Protein AF-A0A9N7USL8-F1 (afdb_monomer)

Foldseek 3Di:
DDPPDDLDDDVVNVVVCQVVVCVVVVFGKDWDADPVSDTDIDGPVVVVVVVVVVVVVVVVVVVVVVVVVVDCPVVVVVVVVVVVVVVPPDPCDPPHDPPPPPDDDD

Sequence (106 aa):
MDSIGFSQVKDSTKKHLRRKLETELAASIHILSDDKERQLLYPDCLAMRELAKATYSLEMELQHARAIKAGDAVKKVGLQLRNDIKKQDISQRWPPDVEQDDNIIM

Solvent-accessible surface area (backbone atoms only — not comparable to full-atom values): 6632 Å² total; per-residue (Å²): 132,82,77,89,67,71,85,68,81,52,68,69,56,53,53,51,50,45,63,53,49,26,63,76,65,75,33,60,68,49,78,45,74,45,100,82,60,43,79,46,74,50,41,50,67,55,52,52,52,53,48,52,51,51,51,50,54,50,50,52,52,49,50,52,51,46,53,58,70,70,38,60,57,66,59,50,51,52,49,49,54,52,52,52,54,70,66,46,92,62,86,82,59,83,75,70,82,79,73,81,74,90,74,87,86,132

Nearest PDB structures (foldseek):
  4ic7-assembly2_E  TM=3.384E-01  e=4.279E+00  Homo sapiens
  1yj7-assembly1_C  TM=4.762E-01  e=9.004E+00  Escherichia coli
  2o2v-assembly1_A  TM=3.310E-01  e=5.609E+00  Homo sapiens
  2y9j-assembly1_Y  TM=3.928E-01  e=3.738E+00  Salmonella enterica subsp. enterica serovar Typhimurium
  1hbx-assembly1_A  TM=2.423E-01  e=3.265E+00  Homo sapiens

Structure (mmCIF, N/CA/C/O backbone):
data_AF-A0A9N7USL8-F1
#
_entry.id   AF-A0A9N7USL8-F1
#
loop_
_atom_site.group_PDB
_atom_site.id
_atom_site.type_symbol
_atom_site.label_atom_id
_atom_site.label_alt_id
_atom_site.label_comp_id
_atom_site.label_asym_id
_atom_site.label_entity_id
_atom_site.label_seq_id
_atom_site.pdbx_PDB_ins_code
_atom_site.Cartn_x
_atom_site.Cartn_y
_atom_site.Cartn_z
_atom_site.occupancy
_atom_site.B_iso_or_equiv
_atom_site.auth_seq_id
_atom_site.auth_comp_id
_atom_site.auth_asym_id
_atom_site.auth_atom_id
_atom_site.pdbx_PDB_model_num
ATOM 1 N N . MET A 1 1 ? -14.512 28.392 12.849 1.00 42.62 1 MET A N 1
ATOM 2 C CA . MET A 1 1 ? -15.165 27.068 12.840 1.00 42.62 1 MET A CA 1
ATOM 3 C C . MET A 1 1 ? -14.926 26.478 14.206 1.00 42.62 1 MET A C 1
ATOM 5 O O . MET A 1 1 ? -13.810 26.054 14.478 1.00 42.62 1 MET A O 1
ATOM 9 N N . ASP A 1 2 ? -15.929 26.545 15.070 1.00 47.28 2 ASP A N 1
ATOM 10 C CA . ASP A 1 2 ? -15.826 25.999 16.417 1.00 47.28 2 ASP A CA 1
ATOM 11 C C . ASP A 1 2 ? -15.754 24.475 16.312 1.00 47.28 2 ASP A C 1
ATOM 13 O O . ASP A 1 2 ? -16.551 23.848 15.608 1.00 47.28 2 ASP A O 1
ATOM 17 N N . SER A 1 3 ? -14.748 23.869 16.937 1.00 53.66 3 SER A N 1
ATOM 18 C CA . SER A 1 3 ? -14.620 22.417 16.972 1.00 53.66 3 SER A CA 1
ATOM 19 C C . SER A 1 3 ? -15.787 21.843 17.773 1.00 53.66 3 SER A C 1
ATOM 21 O O . SER A 1 3 ? -15.798 21.907 19.001 1.00 53.66 3 SER A O 1
ATOM 23 N N . ILE A 1 4 ? -16.773 21.274 17.081 1.00 57.97 4 ILE A N 1
ATOM 24 C CA . ILE A 1 4 ? -17.806 20.432 17.688 1.00 57.97 4 ILE A CA 1
ATOM 25 C C . ILE A 1 4 ? -17.112 19.137 18.122 1.00 57.97 4 ILE A C 1
ATOM 27 O O . ILE A 1 4 ? -16.980 18.192 17.347 1.00 57.97 4 ILE A O 1
ATOM 31 N N . GLY A 1 5 ? -16.574 19.121 19.339 1.00 59.06 5 GLY A N 1
ATOM 32 C CA . GLY A 1 5 ? -15.865 17.964 19.869 1.00 59.06 5 GLY A CA 1
ATOM 33 C C . GLY A 1 5 ? -15.185 18.233 21.205 1.00 59.06 5 GLY A C 1
ATOM 34 O O . GLY A 1 5 ? -14.892 19.370 21.565 1.00 59.06 5 GLY A O 1
ATOM 35 N N . PHE A 1 6 ? -14.937 17.159 21.947 1.00 63.53 6 PHE A N 1
ATOM 36 C CA . PHE A 1 6 ? -14.120 17.194 23.155 1.00 63.53 6 PHE A CA 1
ATOM 37 C C . PHE A 1 6 ? -12.642 17.154 22.750 1.00 63.53 6 PHE A C 1
ATOM 39 O O . PHE A 1 6 ? -12.248 16.253 22.013 1.00 63.53 6 PHE A O 1
ATOM 46 N N . SER A 1 7 ? -11.828 18.088 23.253 1.00 62.28 7 SER A N 1
ATOM 47 C CA . SER A 1 7 ? -10.374 18.130 23.008 1.00 62.28 7 SER A CA 1
ATOM 48 C C . SER A 1 7 ? -9.650 16.888 23.540 1.00 62.28 7 SER A C 1
ATOM 50 O O . SER A 1 7 ? -8.673 16.426 22.963 1.00 62.28 7 SER A O 1
ATOM 52 N N . GLN A 1 8 ? -10.164 16.297 24.622 1.00 66.88 8 GLN A N 1
ATOM 53 C CA . GLN A 1 8 ? -9.686 15.028 25.159 1.00 66.88 8 GLN A CA 1
ATOM 54 C C . GLN A 1 8 ? -10.841 14.115 25.553 1.00 66.88 8 GLN A C 1
ATOM 56 O O . GLN A 1 8 ? -11.718 14.463 26.347 1.00 66.88 8 GLN A O 1
ATOM 61 N N . VAL A 1 9 ? -10.793 12.885 25.048 1.00 74.62 9 VAL A N 1
ATOM 62 C CA . VAL A 1 9 ? -11.679 11.808 25.482 1.00 74.62 9 VAL A CA 1
ATOM 63 C C . VAL A 1 9 ? -11.059 11.137 26.705 1.00 74.62 9 VAL A C 1
ATOM 65 O O . VAL A 1 9 ? -9.961 10.580 26.625 1.00 74.62 9 VAL A O 1
ATOM 68 N N . LYS A 1 10 ? -11.778 11.168 27.833 1.00 84.25 10 LYS A N 1
ATOM 69 C CA . LYS A 1 10 ? -11.395 10.453 29.060 1.00 84.25 10 LYS A CA 1
ATOM 70 C C . LYS A 1 10 ? -11.252 8.955 28.784 1.00 84.25 10 LYS A C 1
ATOM 72 O O . LYS A 1 10 ? -12.023 8.381 28.013 1.00 84.25 10 LYS A O 1
ATOM 77 N N . ASP A 1 11 ? -10.330 8.293 29.475 1.00 83.25 11 ASP A N 1
ATOM 78 C CA . ASP A 1 11 ? -10.097 6.857 29.270 1.00 83.25 11 ASP A CA 1
ATOM 79 C C . ASP A 1 11 ? -11.313 5.993 29.627 1.00 83.25 11 ASP A C 1
ATOM 81 O O . ASP A 1 11 ? -11.550 4.963 28.995 1.00 83.25 11 ASP A O 1
ATOM 85 N N . SER A 1 12 ? -12.149 6.444 30.566 1.00 87.06 12 SER A N 1
ATOM 86 C CA . SER A 1 12 ? -13.436 5.806 30.864 1.00 87.06 12 SER A CA 1
ATOM 87 C C . SER A 1 12 ? -14.383 5.814 29.660 1.00 87.06 12 SER A C 1
ATOM 89 O O . SER A 1 12 ? -15.016 4.799 29.367 1.00 87.06 12 SER A O 1
ATOM 91 N N . THR A 1 13 ? -14.436 6.922 28.918 1.00 86.06 13 THR A N 1
ATOM 92 C CA . THR A 1 13 ? -15.232 7.056 27.693 1.00 86.06 13 THR A CA 1
ATOM 93 C C . THR A 1 13 ? -14.676 6.175 26.579 1.00 86.06 13 THR A C 1
ATOM 95 O O . THR A 1 13 ? -15.445 5.461 25.939 1.00 86.06 13 THR A O 1
ATOM 98 N N . LYS A 1 14 ? -13.347 6.128 26.397 1.00 85.62 14 LYS A N 1
ATOM 99 C CA . LYS A 1 14 ? -12.708 5.199 25.444 1.00 85.62 14 LYS A CA 1
ATOM 100 C C . LYS A 1 14 ? -13.051 3.745 25.767 1.00 85.62 14 LYS A C 1
ATOM 102 O O . LYS A 1 14 ? -13.410 2.985 24.874 1.00 85.62 14 LYS A O 1
ATOM 107 N N . LYS A 1 15 ? -12.990 3.360 27.047 1.00 88.94 15 LYS A N 1
ATOM 108 C CA . LYS A 1 15 ? -13.335 2.006 27.505 1.00 88.9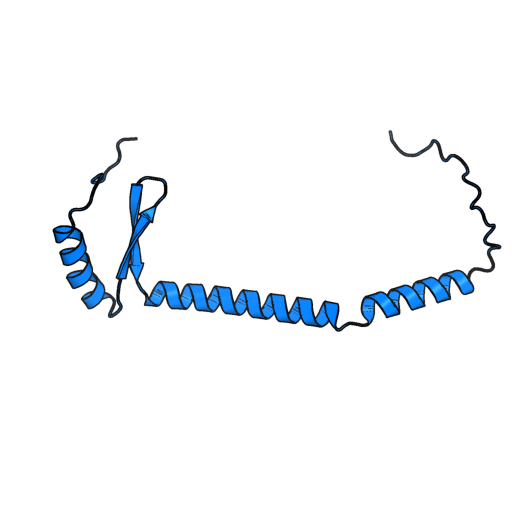4 15 LYS A CA 1
ATOM 109 C C . LYS A 1 15 ? -14.804 1.670 27.240 1.00 88.94 15 LYS A C 1
ATOM 111 O O . LYS A 1 15 ? -15.108 0.556 26.821 1.00 88.94 15 LYS A O 1
ATOM 116 N N . HIS A 1 16 ? -15.705 2.626 27.463 1.00 88.75 16 HIS A N 1
ATOM 117 C CA . HIS A 1 16 ? -17.124 2.457 27.158 1.00 88.75 16 HIS A CA 1
ATOM 118 C C . HIS A 1 16 ? -17.368 2.269 25.654 1.00 88.75 16 HIS A C 1
ATOM 120 O O . HIS A 1 16 ? -18.087 1.348 25.269 1.00 88.75 16 HIS A O 1
ATOM 126 N N . LEU A 1 17 ? -16.729 3.097 24.820 1.00 86.12 17 LEU A N 1
ATOM 127 C CA . LEU A 1 17 ? -16.811 3.010 23.361 1.00 86.12 17 LEU A CA 1
ATOM 128 C C . LEU A 1 17 ? -16.281 1.674 22.841 1.00 86.12 17 LEU A C 1
ATOM 130 O O . LEU A 1 17 ? -16.985 1.032 22.069 1.00 86.12 17 LEU A O 1
ATOM 134 N N . ARG A 1 18 ? -15.114 1.215 23.324 1.00 87.31 18 ARG A N 1
ATOM 135 C CA . ARG A 1 18 ? -14.579 -0.122 23.007 1.00 87.31 18 ARG A CA 1
ATOM 136 C C . ARG A 1 18 ? -15.583 -1.214 23.301 1.00 87.31 18 ARG A C 1
ATOM 138 O O . ARG A 1 18 ? -16.023 -1.893 22.387 1.00 87.31 18 ARG A O 1
ATOM 145 N N . ARG A 1 19 ? -16.058 -1.295 24.545 1.00 88.50 19 ARG A N 1
ATOM 146 C CA . ARG A 1 19 ? -16.990 -2.354 24.946 1.00 88.50 19 ARG A CA 1
ATOM 147 C C . ARG A 1 19 ? -18.243 -2.406 24.067 1.00 88.50 19 ARG A C 1
ATOM 149 O O . ARG A 1 19 ? -18.730 -3.491 23.766 1.00 88.50 19 ARG A O 1
ATOM 156 N N . LYS A 1 20 ? -18.785 -1.247 23.686 1.00 89.62 20 LYS A N 1
ATOM 157 C CA . LYS A 1 20 ? -19.991 -1.179 22.859 1.00 89.62 20 LYS A CA 1
ATOM 158 C C . LYS A 1 20 ? -19.701 -1.555 21.404 1.00 89.62 20 LYS A C 1
ATOM 160 O O . LYS A 1 20 ? -20.324 -2.469 20.877 1.00 89.62 20 LYS A O 1
ATOM 165 N N . LEU A 1 21 ? -18.742 -0.877 20.780 1.00 86.38 21 LEU A N 1
ATOM 166 C CA . LEU A 1 21 ? -18.477 -1.008 19.350 1.00 86.38 21 LEU A CA 1
ATOM 167 C C . LEU A 1 21 ? -17.782 -2.325 18.999 1.00 86.38 21 LEU A C 1
ATOM 169 O O . LEU A 1 21 ? -18.083 -2.885 17.956 1.00 86.38 21 LEU A O 1
ATOM 173 N N . GLU A 1 22 ? -16.922 -2.866 19.865 1.00 88.50 22 GLU A N 1
ATOM 174 C CA . GLU A 1 22 ? -16.310 -4.185 19.638 1.00 88.50 22 GLU A CA 1
ATOM 175 C C . GLU A 1 22 ? -17.364 -5.298 19.620 1.00 88.50 22 GLU A C 1
ATOM 177 O O . GLU A 1 22 ? -17.258 -6.246 18.843 1.00 88.50 22 GLU A O 1
ATOM 182 N N . THR A 1 23 ? -18.419 -5.153 20.430 1.00 87.19 23 THR A N 1
ATOM 183 C CA . THR A 1 23 ? -19.555 -6.084 20.432 1.00 87.19 23 THR A CA 1
ATOM 184 C C . THR A 1 23 ? -20.375 -5.960 19.147 1.00 87.19 23 THR A C 1
ATOM 186 O O . THR A 1 23 ? -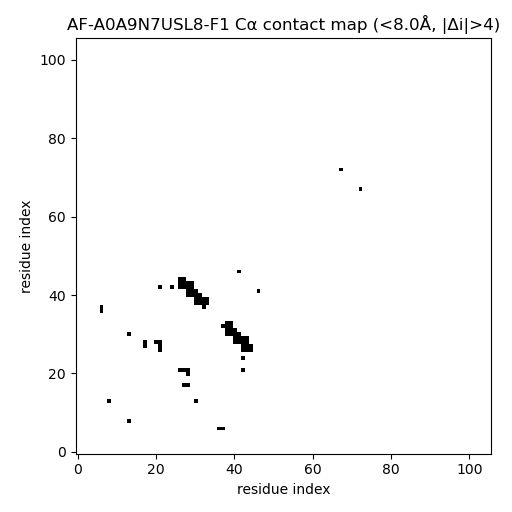20.746 -6.972 18.562 1.00 87.19 23 THR A O 1
ATOM 189 N N . GLU A 1 24 ? -20.653 -4.734 18.692 1.00 85.94 24 GLU A N 1
ATOM 190 C CA . GLU A 1 24 ? -21.437 -4.484 17.471 1.00 85.94 24 GLU A CA 1
ATOM 191 C C . GLU A 1 24 ? -20.684 -4.885 16.193 1.00 85.94 24 GLU A C 1
ATOM 193 O O . GLU A 1 24 ? -21.284 -5.403 15.254 1.00 85.94 24 GLU A O 1
ATOM 198 N N . LEU A 1 25 ? -19.369 -4.662 16.156 1.00 80.31 25 LEU A N 1
ATOM 199 C CA . LEU A 1 25 ? -18.518 -4.917 14.991 1.00 80.31 25 LEU A CA 1
ATOM 200 C C . LEU A 1 25 ? -17.919 -6.329 14.980 1.00 80.31 25 LEU A C 1
ATOM 202 O O . LEU A 1 25 ? -17.282 -6.698 13.994 1.00 80.31 25 LEU A O 1
ATOM 206 N N . ALA A 1 26 ? -18.097 -7.100 16.061 1.00 81.69 26 ALA A N 1
ATOM 207 C CA . ALA A 1 26 ? -17.465 -8.403 16.281 1.00 81.69 26 ALA A CA 1
ATOM 208 C C . ALA A 1 26 ? -15.942 -8.390 16.014 1.00 81.69 26 ALA A C 1
ATOM 210 O O . ALA A 1 26 ? -15.368 -9.367 15.534 1.00 81.69 26 ALA A O 1
ATOM 211 N N . ALA A 1 27 ? -15.294 -7.258 16.295 1.00 81.00 27 ALA A N 1
ATOM 212 C CA . ALA A 1 27 ? -13.886 -7.002 16.021 1.00 81.00 27 ALA A CA 1
ATOM 213 C C . ALA A 1 27 ? -13.330 -6.010 17.046 1.00 81.00 27 ALA A C 1
ATOM 215 O O . ALA A 1 27 ? -14.051 -5.120 17.497 1.00 81.00 27 ALA A O 1
ATOM 216 N N . SER A 1 28 ? -12.048 -6.137 17.389 1.00 85.31 28 SER A N 1
ATOM 217 C CA . SER A 1 28 ? -11.321 -5.131 18.171 1.00 85.31 28 SER A CA 1
ATOM 218 C C . SER A 1 28 ? -11.322 -3.782 17.453 1.00 85.31 28 SER A C 1
ATOM 220 O O . SER A 1 28 ? -11.384 -3.719 16.222 1.00 85.31 28 SER A O 1
ATOM 222 N N . ILE A 1 29 ? -11.280 -2.696 18.230 1.00 86.88 29 ILE A N 1
ATOM 223 C CA . ILE A 1 29 ? -11.213 -1.339 17.685 1.00 86.88 29 ILE A CA 1
ATOM 224 C C . ILE A 1 29 ? -10.000 -0.582 18.220 1.00 86.88 29 ILE A C 1
ATOM 226 O O . ILE A 1 29 ? -9.685 -0.591 19.416 1.00 86.88 29 ILE A O 1
ATOM 230 N N . HIS A 1 30 ? -9.376 0.178 17.333 1.00 84.00 30 HIS A N 1
ATOM 231 C CA . HIS A 1 30 ? -8.297 1.089 17.661 1.00 84.00 30 HIS A CA 1
ATOM 232 C C . HIS A 1 30 ? -8.814 2.526 17.731 1.00 84.00 30 HIS A C 1
ATOM 234 O O . HIS A 1 30 ? -9.643 2.952 16.927 1.00 84.00 30 HIS A O 1
ATOM 240 N N . ILE A 1 31 ? -8.319 3.272 18.722 1.00 84.50 31 ILE A N 1
ATOM 241 C CA . ILE A 1 31 ? -8.616 4.695 18.915 1.00 84.50 31 ILE A CA 1
ATOM 242 C C . ILE A 1 31 ? -7.280 5.431 18.876 1.00 84.50 31 ILE A C 1
ATOM 244 O O . ILE A 1 31 ? -6.455 5.229 19.770 1.00 84.50 31 ILE A O 1
ATOM 248 N N . LEU A 1 32 ? -7.077 6.259 17.856 1.00 82.69 32 LEU A N 1
ATOM 249 C CA . LEU A 1 32 ? -5.864 7.049 17.645 1.00 82.69 32 LEU A CA 1
ATOM 250 C C . LEU A 1 32 ? -6.207 8.537 17.582 1.00 82.69 32 LEU A C 1
ATOM 252 O O . LEU A 1 32 ? -7.336 8.902 17.263 1.00 82.69 32 LEU A O 1
ATOM 256 N N . SER A 1 33 ? -5.230 9.391 17.870 1.00 81.31 33 SER A N 1
ATOM 257 C CA . SER A 1 33 ? -5.344 10.829 17.629 1.00 81.31 33 SER A CA 1
ATOM 258 C C . SER A 1 33 ? -4.701 11.173 16.288 1.00 81.31 33 SER A C 1
ATOM 260 O O . SER A 1 33 ? -3.595 10.719 16.013 1.00 81.31 33 SER A O 1
ATOM 262 N N . ASP A 1 34 ? -5.396 11.963 15.477 1.00 77.31 34 ASP A N 1
ATOM 263 C CA . ASP A 1 34 ? -4.880 12.579 14.252 1.00 77.31 34 ASP A CA 1
ATOM 264 C C . ASP A 1 34 ? -4.030 13.825 14.575 1.00 77.31 34 ASP A C 1
ATOM 266 O O . ASP A 1 34 ? -4.127 14.383 15.673 1.00 77.31 34 ASP A O 1
ATOM 270 N N . ASP A 1 35 ? -3.286 14.326 13.587 1.00 77.81 35 ASP A N 1
ATOM 271 C CA . ASP A 1 35 ? -2.443 15.534 13.656 1.00 77.81 35 ASP A CA 1
ATOM 272 C C . 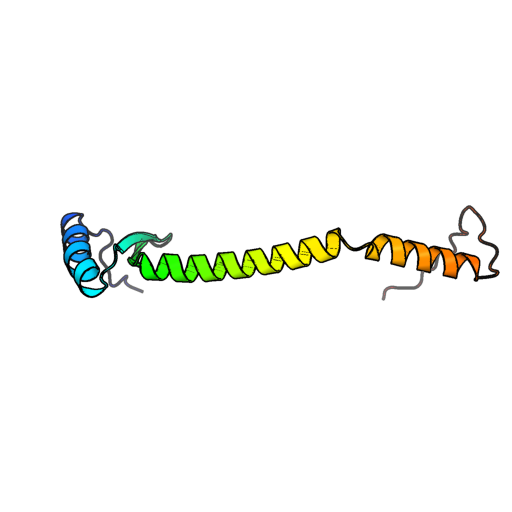ASP A 1 35 ? -3.237 16.802 14.028 1.00 77.81 35 ASP A C 1
ATOM 274 O O . ASP A 1 35 ? -2.680 17.823 14.425 1.00 77.81 35 ASP A O 1
ATOM 278 N N . LYS A 1 36 ? -4.569 16.742 13.904 1.00 76.44 36 LYS A N 1
ATOM 279 C CA . LYS A 1 36 ? -5.524 17.805 14.255 1.00 76.44 36 LYS A CA 1
ATOM 280 C C . LYS A 1 36 ? -6.228 17.570 15.597 1.00 76.44 36 LYS A C 1
ATOM 282 O O . LYS A 1 36 ? -7.327 18.086 15.793 1.00 76.44 36 LYS A O 1
ATOM 287 N N . GLU A 1 37 ? -5.659 16.729 16.463 1.00 70.69 37 GLU A N 1
ATOM 288 C CA . GLU A 1 37 ? -6.212 16.304 17.764 1.00 70.69 37 GLU A CA 1
ATOM 289 C C . GLU A 1 37 ? -7.588 15.614 17.685 1.00 70.69 37 GLU A C 1
ATOM 291 O O . GLU A 1 37 ? -8.294 15.450 18.681 1.00 70.69 37 GLU A O 1
ATOM 296 N N . ARG A 1 38 ? -7.993 15.167 16.493 1.00 77.62 38 ARG A N 1
ATOM 297 C CA . ARG A 1 38 ? -9.251 14.437 16.301 1.00 77.62 38 ARG A CA 1
ATOM 298 C C . ARG A 1 38 ? -9.053 12.977 16.672 1.00 77.62 38 ARG A C 1
ATOM 300 O O . ARG A 1 38 ? -8.056 12.381 16.283 1.00 77.62 38 ARG A O 1
ATOM 307 N N . GLN A 1 39 ? -10.016 12.379 17.371 1.00 77.44 39 GLN A N 1
ATOM 308 C CA . GLN A 1 39 ? -9.974 10.940 17.625 1.00 77.44 39 GLN A CA 1
ATOM 309 C C . GLN A 1 39 ? -10.537 10.172 16.431 1.00 77.44 39 GLN A C 1
ATOM 311 O O . GLN A 1 39 ? -11.711 10.311 16.089 1.00 77.44 39 GLN A O 1
ATOM 316 N N . LEU A 1 40 ? -9.685 9.363 15.812 1.00 76.56 40 LEU A N 1
ATOM 317 C CA . LEU A 1 40 ? -10.038 8.410 14.773 1.00 76.56 40 LEU A CA 1
ATOM 318 C C . LEU A 1 40 ? -10.301 7.052 15.410 1.00 76.56 40 LEU A C 1
ATOM 320 O O . LEU A 1 40 ? -9.579 6.619 16.311 1.00 76.56 40 LEU A O 1
ATOM 324 N N . LEU A 1 41 ? -11.344 6.385 14.929 1.00 80.56 41 LEU A N 1
ATOM 325 C CA . LEU A 1 41 ? -11.786 5.102 15.445 1.00 80.56 41 LEU A CA 1
ATOM 326 C C . LEU A 1 41 ? -11.977 4.155 14.264 1.00 80.56 41 LEU A C 1
ATOM 328 O O . LEU A 1 41 ? -12.767 4.444 13.367 1.00 80.56 41 LEU A O 1
ATOM 332 N N . TYR A 1 42 ? -11.230 3.054 14.250 1.00 79.88 42 TYR A N 1
ATOM 333 C CA . TYR A 1 42 ? -11.285 2.068 13.174 1.00 79.88 42 TYR A CA 1
ATOM 334 C C . TYR A 1 42 ? -11.241 0.643 13.741 1.00 79.88 42 TYR A C 1
ATOM 336 O O . TYR A 1 42 ? -10.506 0.391 14.699 1.00 79.88 42 TYR A O 1
ATOM 344 N N . PRO A 1 43 ? -12.036 -0.291 13.192 1.00 81.44 43 PRO A N 1
ATOM 345 C CA . PRO A 1 43 ? -12.003 -1.683 13.608 1.00 81.44 43 PRO A CA 1
ATOM 346 C C . PRO A 1 43 ? -10.900 -2.471 12.892 1.00 81.44 43 PRO A C 1
ATOM 348 O O . PRO A 1 43 ? -10.582 -2.206 11.729 1.00 81.44 43 PRO A O 1
ATOM 351 N N . ASP A 1 44 ? -10.375 -3.500 13.554 1.00 79.69 44 ASP A N 1
ATOM 352 C CA . ASP A 1 44 ? -9.309 -4.370 13.034 1.00 79.69 44 ASP A CA 1
ATOM 353 C C . ASP A 1 44 ? -9.712 -5.063 11.733 1.00 79.69 44 ASP A C 1
ATOM 355 O O . ASP A 1 44 ? -8.889 -5.280 10.844 1.00 79.69 44 ASP A O 1
ATOM 359 N N . CYS A 1 45 ? -11.003 -5.363 11.574 1.00 70.31 45 CYS A N 1
ATOM 360 C CA . CYS A 1 45 ? -11.534 -5.952 10.350 1.00 70.31 45 CYS A CA 1
ATOM 361 C C . CYS A 1 45 ? -11.422 -5.008 9.138 1.00 70.31 45 CYS A C 1
ATOM 363 O O . CYS A 1 45 ? -11.208 -5.479 8.017 1.00 70.31 45 CYS A O 1
ATOM 365 N N . LEU A 1 46 ? -11.508 -3.685 9.344 1.00 68.75 46 LEU A N 1
ATOM 366 C CA . LEU A 1 46 ? -11.265 -2.697 8.289 1.00 68.75 46 LEU A CA 1
ATOM 367 C C . LEU A 1 46 ? -9.772 -2.610 7.981 1.00 68.75 46 LEU A C 1
ATOM 369 O O . LEU A 1 46 ? -9.390 -2.696 6.815 1.00 68.75 46 LEU A O 1
ATOM 373 N N . ALA A 1 47 ? -8.944 -2.518 9.028 1.00 68.31 4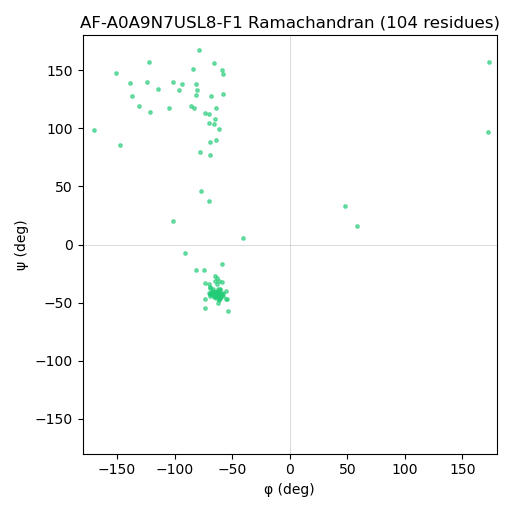7 ALA A N 1
ATOM 374 C CA . ALA A 1 47 ? -7.494 -2.429 8.900 1.00 68.31 47 ALA A CA 1
ATOM 375 C C . ALA A 1 47 ? -6.925 -3.640 8.151 1.00 68.31 47 ALA A C 1
ATOM 377 O O . ALA A 1 47 ? -6.105 -3.477 7.256 1.00 68.31 47 ALA A O 1
ATOM 378 N N . MET A 1 48 ? -7.416 -4.849 8.433 1.00 71.62 48 MET A N 1
ATOM 379 C CA . MET A 1 48 ? -6.977 -6.061 7.743 1.00 71.62 48 MET A CA 1
ATOM 380 C C . MET A 1 48 ? -7.385 -6.070 6.267 1.00 71.62 48 MET A C 1
ATOM 382 O O . MET A 1 48 ? -6.603 -6.490 5.418 1.00 71.62 48 MET A O 1
ATOM 386 N N . ARG A 1 49 ? -8.586 -5.582 5.928 1.00 76.19 49 ARG A N 1
ATOM 387 C CA . ARG A 1 49 ? -9.050 -5.506 4.534 1.00 76.19 49 ARG A CA 1
ATOM 388 C C . ARG A 1 49 ? -8.278 -4.460 3.731 1.00 76.19 49 ARG A C 1
ATOM 390 O O . ARG A 1 49 ? -7.949 -4.705 2.572 1.00 76.19 49 ARG A O 1
ATOM 397 N N . GLU A 1 50 ? -8.031 -3.293 4.314 1.00 81.00 50 GLU A N 1
ATOM 398 C CA . GLU A 1 50 ? -7.245 -2.230 3.681 1.00 81.00 50 GLU A CA 1
ATOM 399 C C . GLU A 1 50 ? -5.779 -2.634 3.545 1.00 81.00 50 GLU A C 1
ATOM 401 O O . GLU A 1 50 ? -5.208 -2.479 2.465 1.00 81.00 50 GLU A O 1
ATOM 406 N N . LEU A 1 51 ? -5.214 -3.264 4.577 1.00 80.06 51 LEU A N 1
ATOM 407 C CA . LEU A 1 51 ? -3.878 -3.843 4.532 1.00 80.06 51 LEU A CA 1
ATOM 408 C C . LEU A 1 51 ? -3.783 -4.926 3.455 1.00 80.06 51 LEU A C 1
ATOM 410 O O . LEU A 1 51 ? -2.863 -4.867 2.654 1.00 80.06 51 LEU A O 1
ATOM 414 N N . ALA A 1 52 ? -4.756 -5.840 3.363 1.00 78.25 52 ALA A N 1
ATOM 415 C CA . ALA A 1 52 ? -4.788 -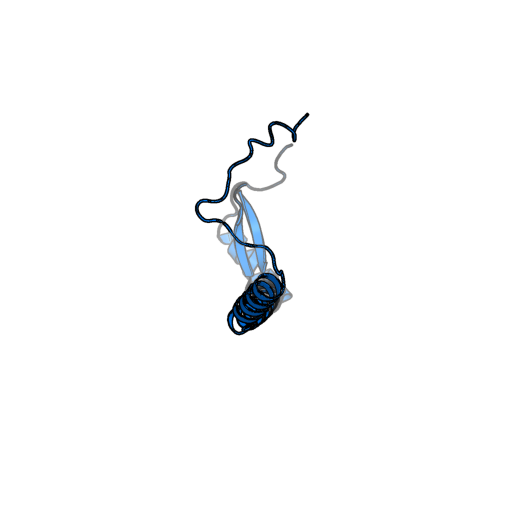6.883 2.336 1.00 78.25 52 ALA A CA 1
ATOM 416 C C . ALA A 1 52 ? -4.831 -6.307 0.909 1.00 78.25 52 ALA A C 1
ATOM 418 O O . ALA A 1 52 ? -4.178 -6.826 0.004 1.00 78.25 52 ALA A O 1
ATOM 419 N N . LYS A 1 53 ? -5.578 -5.214 0.696 1.00 85.75 53 LYS A N 1
ATOM 420 C CA . LYS A 1 53 ? -5.584 -4.497 -0.590 1.00 85.75 53 LYS A CA 1
ATOM 421 C C . LYS A 1 53 ? -4.230 -3.852 -0.882 1.00 85.75 53 LYS A C 1
ATOM 423 O O . LYS A 1 53 ? -3.745 -3.963 -2.005 1.00 85.75 53 LYS A O 1
ATOM 428 N N . ALA A 1 54 ? -3.629 -3.193 0.109 1.00 86.62 54 ALA A N 1
ATOM 429 C CA . ALA A 1 54 ? -2.326 -2.555 -0.039 1.00 86.62 54 ALA A CA 1
ATOM 430 C C . ALA A 1 54 ? -1.224 -3.587 -0.319 1.00 86.62 54 ALA A C 1
ATOM 432 O O . ALA A 1 54 ? -0.438 -3.400 -1.243 1.00 86.62 54 ALA A O 1
ATOM 433 N N . THR A 1 55 ? -1.207 -4.709 0.408 1.00 87.44 55 THR A N 1
ATOM 434 C CA . THR A 1 55 ? -0.252 -5.800 0.178 1.00 87.44 55 THR A CA 1
ATOM 435 C C . THR A 1 55 ? -0.440 -6.428 -1.194 1.00 87.44 55 THR A C 1
ATOM 437 O O . THR A 1 55 ? 0.550 -6.623 -1.885 1.00 87.44 55 THR A O 1
ATOM 440 N N . TYR A 1 56 ? -1.679 -6.662 -1.639 1.00 91.81 56 TYR A N 1
ATOM 441 C CA . TYR A 1 56 ? -1.936 -7.172 -2.988 1.00 91.81 56 TYR A CA 1
ATOM 442 C C . TYR A 1 56 ? -1.427 -6.213 -4.077 1.00 91.81 56 TYR A C 1
ATOM 444 O O . TYR A 1 56 ? -0.769 -6.640 -5.024 1.00 91.81 56 TYR A O 1
ATOM 452 N N . SER A 1 57 ? -1.684 -4.907 -3.933 1.00 92.12 57 SER A N 1
ATOM 453 C CA . SER A 1 57 ? -1.182 -3.895 -4.875 1.00 92.12 57 SER A CA 1
ATOM 454 C C . SER A 1 57 ? 0.346 -3.886 -4.926 1.00 92.12 57 SER A C 1
ATOM 456 O O . SER A 1 57 ? 0.934 -3.910 -6.005 1.00 92.12 57 SER A O 1
ATOM 458 N N . LEU A 1 58 ? 0.991 -3.913 -3.757 1.00 91.56 58 LEU A N 1
ATOM 459 C CA . LEU A 1 58 ? 2.447 -3.943 -3.643 1.00 91.56 58 LEU A CA 1
ATOM 460 C C . LEU A 1 58 ? 3.044 -5.227 -4.228 1.00 91.56 58 LEU A C 1
ATOM 462 O O . LEU A 1 58 ? 4.063 -5.164 -4.908 1.00 91.56 58 LEU A O 1
ATOM 466 N N . GLU A 1 59 ? 2.425 -6.388 -4.011 1.00 91.88 59 GLU A N 1
ATOM 467 C CA . GLU A 1 59 ? 2.866 -7.654 -4.607 1.00 91.88 59 GLU A CA 1
ATOM 468 C C . GLU A 1 59 ? 2.800 -7.619 -6.135 1.00 91.88 59 GLU A C 1
ATOM 470 O O . GLU A 1 59 ? 3.755 -8.036 -6.796 1.00 91.88 59 GLU A O 1
ATOM 475 N N . MET A 1 60 ? 1.722 -7.064 -6.698 1.00 92.12 60 MET A N 1
ATOM 476 C CA . MET A 1 60 ? 1.580 -6.876 -8.142 1.00 92.12 60 MET A CA 1
ATOM 477 C C . MET A 1 60 ? 2.667 -5.953 -8.702 1.00 92.12 60 MET A C 1
ATOM 479 O O . MET A 1 60 ? 3.334 -6.302 -9.679 1.00 92.12 60 MET A O 1
ATOM 483 N N . GLU A 1 61 ? 2.906 -4.802 -8.071 1.00 90.00 61 GLU A N 1
ATOM 484 C CA . GLU A 1 61 ? 3.983 -3.883 -8.464 1.00 90.00 61 GLU A CA 1
ATOM 485 C C . GLU A 1 61 ? 5.359 -4.553 -8.399 1.00 90.00 61 GLU A C 1
ATOM 487 O O . GLU A 1 61 ? 6.177 -4.418 -9.313 1.00 90.00 61 GLU A O 1
ATOM 492 N N . LEU A 1 62 ? 5.610 -5.335 -7.349 1.00 89.44 62 LEU A N 1
ATOM 493 C CA . LEU A 1 62 ? 6.861 -6.060 -7.157 1.00 89.44 62 LEU A CA 1
ATOM 494 C C . LEU A 1 62 ? 7.038 -7.138 -8.239 1.00 89.44 62 LEU A C 1
ATOM 496 O O . LEU A 1 62 ? 8.132 -7.294 -8.789 1.00 89.44 62 LEU A O 1
ATOM 500 N N . GLN A 1 63 ? 5.970 -7.850 -8.603 1.00 87.56 63 GLN A N 1
ATOM 501 C CA . GLN A 1 63 ? 5.981 -8.811 -9.704 1.00 87.56 63 GLN A CA 1
ATOM 502 C C . GLN A 1 63 ? 6.303 -8.131 -11.042 1.00 87.56 63 GLN A C 1
ATOM 504 O O . GLN A 1 63 ? 7.167 -8.617 -11.778 1.00 87.56 63 GLN A O 1
ATOM 509 N N . HIS A 1 64 ? 5.691 -6.981 -11.331 1.00 81.94 64 HIS A N 1
ATOM 510 C CA . HIS A 1 64 ? 6.004 -6.182 -12.518 1.00 81.94 64 HIS A CA 1
ATOM 511 C C . HIS A 1 64 ? 7.461 -5.700 -12.522 1.00 81.94 64 HIS A C 1
ATOM 513 O O . HIS A 1 64 ? 8.171 -5.880 -13.512 1.00 81.94 64 HIS A O 1
ATOM 519 N N . ALA A 1 65 ? 7.951 -5.160 -11.406 1.00 81.44 65 ALA A N 1
ATOM 520 C CA . ALA A 1 65 ? 9.334 -4.710 -11.274 1.00 81.44 65 ALA A CA 1
ATOM 521 C C . ALA A 1 65 ? 10.339 -5.862 -11.441 1.00 81.44 65 ALA A C 1
ATOM 523 O O . ALA A 1 65 ? 11.385 -5.694 -12.074 1.00 81.44 65 ALA A O 1
ATOM 524 N N . ARG A 1 66 ? 10.021 -7.052 -10.915 1.00 81.25 66 ARG A N 1
ATOM 525 C CA . ARG A 1 66 ? 10.816 -8.270 -11.122 1.00 81.25 66 ARG A CA 1
ATOM 526 C C . ARG A 1 66 ? 10.809 -8.707 -12.578 1.00 81.25 66 ARG A C 1
ATOM 528 O O . ARG A 1 66 ? 11.873 -9.051 -13.069 1.00 81.25 66 ARG A O 1
ATOM 535 N N . ALA A 1 67 ? 9.676 -8.658 -13.274 1.00 73.81 67 ALA A N 1
ATOM 536 C CA . ALA A 1 67 ? 9.616 -8.977 -14.699 1.00 73.81 67 ALA A CA 1
ATOM 537 C C . ALA A 1 67 ? 10.470 -8.010 -15.539 1.00 73.81 67 ALA A C 1
ATOM 539 O O . ALA A 1 67 ? 11.198 -8.443 -16.430 1.00 73.81 67 ALA A O 1
ATOM 540 N N . ILE A 1 68 ? 10.457 -6.715 -15.203 1.00 68.31 68 ILE A N 1
ATOM 541 C CA . ILE A 1 68 ? 11.301 -5.698 -15.849 1.00 68.31 68 ILE A CA 1
ATOM 542 C C . ILE A 1 68 ? 12.789 -5.952 -15.561 1.00 68.31 68 ILE A C 1
ATOM 544 O O . ILE A 1 68 ? 13.603 -5.901 -16.479 1.00 68.31 68 ILE A O 1
ATOM 548 N N . LYS A 1 69 ? 13.158 -6.271 -14.311 1.00 65.44 69 LYS A N 1
ATOM 549 C CA . LYS A 1 69 ? 14.549 -6.591 -13.929 1.00 65.44 69 LYS A CA 1
ATOM 550 C C . LYS A 1 69 ? 15.047 -7.932 -14.472 1.00 65.44 69 LYS A C 1
ATOM 552 O O . LYS A 1 69 ? 16.232 -8.057 -14.759 1.00 65.44 69 LYS A O 1
ATOM 557 N N . ALA A 1 70 ? 14.173 -8.929 -14.575 1.00 61.78 70 ALA A N 1
ATOM 558 C CA . ALA A 1 70 ? 14.482 -10.241 -15.140 1.00 61.78 70 ALA A CA 1
ATOM 559 C C . ALA A 1 70 ? 14.599 -10.185 -16.668 1.00 61.78 70 ALA A C 1
ATOM 561 O O . ALA A 1 70 ? 15.229 -11.043 -17.281 1.00 61.78 70 ALA A O 1
ATOM 562 N N . GLY A 1 71 ? 14.001 -9.167 -17.286 1.00 58.56 71 GLY A N 1
ATOM 563 C CA . GLY A 1 71 ? 14.032 -8.967 -18.714 1.00 58.56 71 GLY A CA 1
ATOM 564 C C . GLY A 1 71 ? 15.391 -8.475 -19.184 1.00 58.56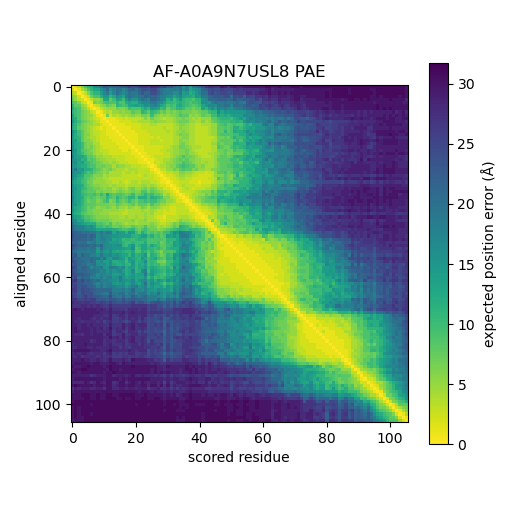 71 GLY A C 1
ATOM 565 O O . GLY A 1 71 ? 15.738 -7.306 -19.030 1.00 58.56 71 GLY A O 1
ATOM 566 N N . ASP A 1 72 ? 16.055 -9.332 -19.949 1.00 63.12 72 ASP A N 1
ATOM 567 C CA . ASP A 1 72 ? 16.985 -9.027 -21.040 1.00 63.12 72 ASP A CA 1
ATOM 568 C C . ASP A 1 72 ? 16.558 -7.864 -21.968 1.00 63.12 72 ASP A C 1
ATOM 570 O O . ASP A 1 72 ? 17.231 -7.612 -22.955 1.00 63.12 72 ASP A O 1
ATOM 574 N N . ALA A 1 73 ? 15.476 -7.127 -21.703 1.00 67.12 73 ALA A N 1
ATOM 575 C CA . ALA A 1 73 ? 14.985 -6.000 -22.480 1.00 67.12 73 ALA A CA 1
ATOM 576 C C . ALA A 1 73 ? 16.054 -4.916 -22.662 1.00 67.12 73 ALA A C 1
ATOM 578 O O . ALA A 1 73 ? 16.307 -4.513 -23.791 1.00 67.12 73 ALA A O 1
ATOM 579 N N . VAL A 1 74 ? 16.759 -4.510 -21.599 1.00 70.44 74 VAL A N 1
ATOM 580 C CA . VAL A 1 74 ? 17.841 -3.511 -21.716 1.00 70.44 74 VAL A CA 1
ATOM 581 C C . VAL A 1 74 ? 19.000 -4.053 -22.559 1.00 70.44 74 VAL A C 1
ATOM 583 O O . VAL A 1 74 ? 19.520 -3.353 -23.426 1.00 70.44 74 VAL A O 1
ATOM 586 N N . LYS A 1 75 ? 19.373 -5.327 -22.374 1.00 74.12 75 LYS A N 1
ATOM 587 C CA . LYS A 1 75 ? 20.421 -5.975 -23.180 1.00 74.12 75 LYS A CA 1
ATOM 588 C C . LYS A 1 75 ? 20.004 -6.150 -24.641 1.00 74.12 75 LYS A C 1
ATOM 590 O O . LYS A 1 75 ? 20.816 -5.938 -25.534 1.00 74.12 75 LYS A O 1
ATOM 595 N N . LYS A 1 76 ? 18.747 -6.510 -24.893 1.00 77.44 76 LYS A N 1
ATOM 596 C CA . LYS A 1 76 ? 18.161 -6.731 -26.218 1.00 77.44 76 LYS A CA 1
ATOM 597 C C . LYS A 1 76 ? 18.035 -5.418 -26.982 1.00 77.44 76 LYS A C 1
ATOM 599 O O . LYS A 1 76 ? 18.428 -5.378 -28.141 1.00 77.44 76 LYS A O 1
ATOM 604 N N . VAL A 1 77 ? 17.594 -4.348 -26.320 1.00 81.31 77 VAL A N 1
ATOM 605 C CA . VAL A 1 77 ? 17.581 -2.988 -26.879 1.00 81.31 77 VAL A CA 1
ATOM 606 C C . VAL A 1 77 ? 19.009 -2.517 -27.163 1.00 81.31 77 VAL A C 1
ATOM 608 O O . VAL A 1 77 ? 19.284 -2.039 -28.258 1.00 81.31 77 VAL A O 1
ATOM 611 N N . GLY A 1 78 ? 19.952 -2.736 -26.241 1.00 82.94 78 GLY A N 1
ATOM 612 C CA . GLY A 1 78 ? 21.368 -2.423 -26.469 1.00 82.94 78 GLY A CA 1
ATOM 613 C C . GLY A 1 78 ? 21.982 -3.193 -27.647 1.00 82.94 78 GLY A C 1
ATOM 614 O O . GLY A 1 78 ? 22.755 -2.633 -28.424 1.00 82.94 78 GLY A O 1
ATOM 615 N N . LEU A 1 79 ? 21.614 -4.467 -27.823 1.00 84.75 79 LEU A N 1
ATOM 616 C CA . LEU A 1 79 ? 22.016 -5.286 -28.972 1.00 84.75 79 LEU A CA 1
ATOM 617 C C . LEU A 1 79 ? 21.380 -4.801 -30.280 1.00 84.75 79 LEU A C 1
ATOM 619 O O . LEU A 1 79 ? 22.068 -4.771 -31.298 1.00 84.75 79 LEU A O 1
ATOM 623 N N . GLN A 1 80 ? 20.105 -4.405 -30.262 1.00 85.62 80 GLN A N 1
ATOM 624 C CA . GLN A 1 80 ? 19.421 -3.828 -31.423 1.00 85.62 80 GLN A CA 1
ATOM 625 C C . GLN A 1 80 ? 20.083 -2.517 -31.855 1.00 85.62 80 GLN A C 1
ATOM 627 O O . GLN A 1 80 ? 20.517 -2.427 -32.997 1.00 85.62 80 GLN A O 1
ATOM 632 N N . LEU A 1 81 ? 20.300 -1.582 -30.923 1.00 85.56 81 LEU A N 1
ATOM 633 C CA . LEU A 1 81 ? 21.018 -0.328 -31.181 1.00 85.56 81 LEU A CA 1
ATOM 634 C C . LEU A 1 81 ? 22.406 -0.578 -31.778 1.00 85.56 81 LEU A C 1
ATOM 636 O O . LEU A 1 81 ? 22.772 0.022 -32.784 1.00 85.56 81 LEU A O 1
ATOM 640 N N . ARG A 1 82 ? 23.176 -1.510 -31.200 1.00 83.12 82 ARG A N 1
ATOM 641 C CA . ARG A 1 82 ? 24.501 -1.874 -31.723 1.00 83.12 82 ARG A CA 1
ATOM 642 C C . ARG A 1 82 ? 24.425 -2.423 -33.148 1.00 83.12 82 ARG A C 1
ATOM 644 O O . ARG A 1 82 ? 25.289 -2.110 -33.963 1.00 83.12 82 ARG A O 1
ATOM 651 N N . ASN A 1 83 ? 23.445 -3.273 -33.438 1.00 86.75 83 ASN A N 1
ATOM 652 C CA . ASN A 1 83 ? 23.279 -3.854 -34.767 1.00 86.75 83 ASN A CA 1
ATOM 653 C C . ASN A 1 83 ? 22.832 -2.812 -35.794 1.00 86.75 83 ASN A C 1
ATOM 655 O O . ASN A 1 83 ? 23.290 -2.870 -36.930 1.00 86.75 83 ASN A O 1
ATOM 659 N N . ASP A 1 84 ? 21.992 -1.858 -35.402 1.00 86.44 84 ASP A N 1
ATOM 660 C CA . ASP A 1 84 ? 21.544 -0.783 -36.284 1.00 86.44 84 ASP A CA 1
ATOM 661 C C . ASP A 1 84 ? 22.683 0.195 -36.589 1.00 86.44 84 ASP A C 1
ATOM 663 O O . ASP A 1 84 ? 22.898 0.520 -37.754 1.00 86.44 84 ASP A O 1
ATOM 667 N N . ILE A 1 85 ? 23.500 0.554 -35.590 1.00 81.44 85 ILE A N 1
ATOM 668 C CA . ILE A 1 85 ? 24.728 1.341 -35.801 1.00 81.44 85 ILE A CA 1
ATOM 669 C C . ILE A 1 85 ? 25.687 0.613 -36.750 1.00 81.44 85 ILE A C 1
ATOM 671 O O . ILE A 1 85 ? 26.230 1.224 -37.658 1.00 81.44 85 ILE A O 1
ATOM 675 N N . LYS A 1 86 ? 25.875 -0.703 -36.592 1.00 79.00 86 LYS A N 1
ATOM 676 C CA . LYS A 1 86 ? 26.735 -1.490 -37.496 1.00 79.00 86 LYS A CA 1
ATOM 677 C C . LYS A 1 86 ? 26.218 -1.571 -38.934 1.00 79.00 86 LYS A C 1
ATOM 67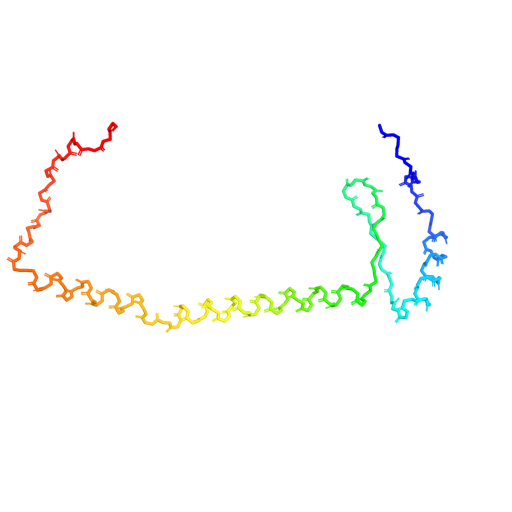9 O O . LYS A 1 86 ? 27.011 -1.819 -39.833 1.00 79.00 86 LYS A O 1
ATOM 684 N N . LYS A 1 87 ? 24.903 -1.463 -39.141 1.00 82.38 87 LYS A N 1
ATOM 685 C CA . LYS A 1 87 ? 24.287 -1.462 -40.477 1.00 82.38 87 LYS A CA 1
ATOM 686 C C . LYS A 1 87 ? 24.348 -0.096 -41.145 1.00 82.38 87 LYS A C 1
ATOM 688 O O . LYS A 1 87 ? 24.211 -0.024 -42.362 1.00 82.38 87 LYS A O 1
ATOM 693 N N . GLN A 1 88 ? 24.501 0.972 -40.369 1.00 75.56 88 GLN A N 1
ATOM 694 C CA . GLN A 1 88 ? 24.768 2.288 -40.918 1.00 75.56 88 GLN A CA 1
ATOM 695 C C . GLN A 1 88 ? 26.193 2.279 -41.474 1.00 75.56 88 GLN A C 1
ATOM 697 O O . GLN A 1 88 ? 27.158 2.194 -40.721 1.00 75.56 88 GLN A O 1
ATOM 702 N N . ASP A 1 89 ? 26.325 2.372 -42.796 1.00 66.62 89 ASP A N 1
ATOM 703 C CA . ASP A 1 89 ? 27.610 2.533 -43.492 1.00 66.62 89 ASP A CA 1
ATOM 704 C C . ASP A 1 89 ? 28.104 3.988 -43.374 1.00 66.62 89 ASP A C 1
ATOM 706 O O . ASP A 1 89 ? 28.441 4.664 -44.343 1.00 66.62 89 ASP A O 1
ATOM 710 N N . ILE A 1 90 ? 28.024 4.522 -42.155 1.00 72.00 90 ILE A N 1
ATOM 711 C CA . ILE A 1 90 ? 28.413 5.880 -41.809 1.00 72.00 90 ILE A CA 1
ATOM 712 C C . ILE A 1 90 ? 29.732 5.755 -41.063 1.00 72.00 90 ILE A C 1
ATOM 714 O O . ILE A 1 90 ? 29.803 5.146 -39.994 1.00 72.00 90 ILE A O 1
ATOM 718 N N . SER A 1 91 ? 30.788 6.335 -41.629 1.00 68.44 91 SER A N 1
ATOM 719 C CA . SER A 1 91 ? 32.092 6.409 -40.976 1.00 68.44 91 SER A CA 1
ATOM 720 C C . SER A 1 91 ? 31.967 7.212 -39.680 1.00 68.44 91 SER A C 1
ATOM 722 O O . SER A 1 91 ? 31.969 8.442 -39.702 1.00 68.44 91 SER A O 1
ATOM 724 N N . GLN A 1 92 ? 31.862 6.526 -38.540 1.00 67.75 92 GLN A N 1
ATOM 725 C CA . GLN A 1 92 ? 31.887 7.174 -37.232 1.00 67.75 92 GLN A CA 1
ATOM 726 C C . GLN A 1 92 ? 33.301 7.690 -36.959 1.00 67.75 92 GLN A C 1
ATOM 728 O O . GLN A 1 92 ? 34.218 6.922 -36.665 1.00 67.75 92 GLN A O 1
ATOM 733 N N . ARG A 1 93 ? 33.489 9.004 -37.089 1.00 66.62 93 ARG A N 1
ATOM 734 C CA . ARG A 1 93 ? 34.747 9.671 -36.759 1.00 66.62 93 ARG A CA 1
ATOM 735 C C . ARG A 1 93 ? 34.826 9.883 -35.247 1.00 66.62 93 ARG A C 1
ATOM 737 O O . ARG A 1 93 ? 33.862 10.331 -34.633 1.00 66.62 93 ARG A O 1
ATOM 744 N N . TRP A 1 94 ? 35.971 9.544 -34.655 1.00 61.84 94 TRP A N 1
ATOM 745 C CA . TRP A 1 94 ? 36.286 9.876 -33.266 1.00 61.84 94 TRP A CA 1
ATOM 746 C C . TRP A 1 94 ? 37.462 10.866 -33.220 1.00 61.84 94 TRP A C 1
ATOM 748 O O . TRP A 1 94 ? 38.470 10.607 -33.885 1.00 61.84 94 TRP A O 1
ATOM 758 N N . PRO A 1 95 ? 37.391 11.950 -32.427 1.00 72.75 95 PRO A N 1
ATOM 759 C CA . PRO A 1 95 ? 36.231 12.390 -31.643 1.00 72.75 95 PRO A CA 1
ATOM 760 C C . PRO A 1 95 ? 35.056 12.809 -32.550 1.00 72.75 95 PRO A C 1
ATOM 762 O O . PRO A 1 95 ? 35.291 13.115 -33.719 1.00 72.75 95 PRO A O 1
ATOM 765 N N . PRO A 1 96 ? 33.805 12.769 -32.054 1.00 70.69 96 PRO A N 1
ATOM 766 C CA . PRO A 1 96 ? 32.669 13.289 -32.803 1.00 70.69 96 PRO A CA 1
ATOM 767 C C . PRO A 1 96 ? 32.920 14.766 -33.111 1.00 70.69 96 PRO A C 1
ATOM 769 O O .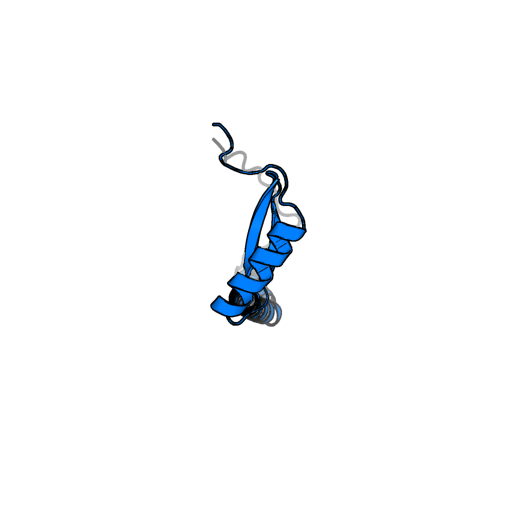 PRO A 1 96 ? 33.272 15.531 -32.209 1.00 70.69 96 PRO A O 1
ATOM 772 N N . ASP A 1 97 ? 32.773 15.147 -34.379 1.00 70.62 97 ASP A N 1
ATOM 773 C CA . ASP A 1 97 ? 32.835 16.547 -34.782 1.00 70.62 97 ASP A CA 1
ATOM 774 C C . ASP A 1 97 ? 31.639 17.249 -34.114 1.00 70.62 97 ASP A C 1
ATOM 776 O O . ASP A 1 97 ? 30.479 16.978 -34.424 1.00 70.62 97 ASP A O 1
ATOM 780 N N . VAL A 1 98 ? 31.921 18.073 -33.102 1.00 65.69 98 VAL A N 1
ATOM 781 C CA . VAL A 1 98 ? 30.912 18.893 -32.427 1.00 65.69 98 VAL A CA 1
ATOM 782 C C . VAL A 1 98 ? 30.645 20.079 -33.346 1.00 65.69 98 VAL A C 1
ATOM 784 O O . VAL A 1 98 ? 31.218 21.151 -33.159 1.00 65.69 98 VAL A O 1
ATOM 787 N N . GLU A 1 99 ? 29.841 19.888 -34.390 1.00 64.81 99 GLU A N 1
ATOM 788 C CA . GLU A 1 99 ? 29.248 21.048 -35.048 1.00 64.81 99 GLU A CA 1
ATOM 789 C C . GLU A 1 99 ? 28.340 21.715 -34.010 1.00 64.81 99 GLU A C 1
ATOM 791 O O . GLU A 1 99 ? 27.444 21.084 -33.444 1.00 64.81 99 GLU A O 1
ATOM 796 N N . GLN A 1 100 ? 28.662 22.961 -33.655 1.00 54.78 100 GLN A N 1
ATOM 797 C CA . GLN A 1 100 ? 27.820 23.791 -32.805 1.00 54.78 100 GLN A CA 1
ATOM 798 C C . GLN A 1 100 ? 26.508 24.038 -33.552 1.00 54.78 100 GLN A C 1
ATOM 800 O O . GLN A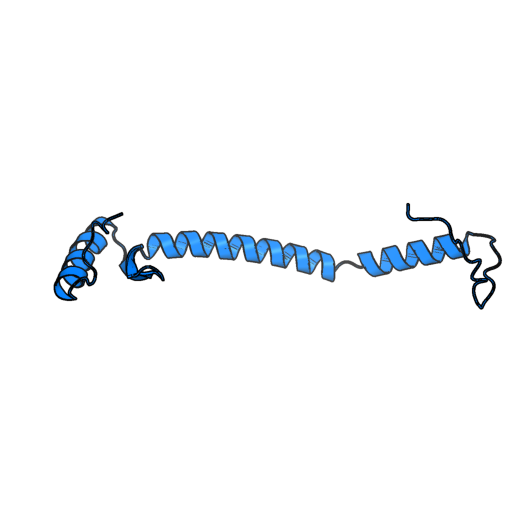 1 100 ? 26.382 25.009 -34.295 1.00 54.78 100 GLN A O 1
ATOM 805 N N . ASP A 1 101 ? 25.530 23.157 -33.360 1.00 48.12 101 ASP A N 1
ATOM 806 C CA . ASP A 1 101 ? 24.132 23.455 -33.645 1.00 48.12 101 ASP A CA 1
ATOM 807 C C . ASP A 1 101 ? 23.652 24.488 -32.612 1.00 48.12 101 ASP A C 1
ATOM 809 O O . ASP A 1 101 ? 22.937 24.184 -31.657 1.00 48.12 101 ASP A O 1
ATOM 813 N N . ASP A 1 102 ? 24.042 25.748 -32.821 1.00 49.47 102 ASP A N 1
ATOM 814 C CA . ASP A 1 102 ? 23.496 26.943 -32.160 1.00 49.47 102 ASP A CA 1
ATOM 815 C C . ASP A 1 102 ? 22.056 27.240 -32.639 1.00 49.47 102 ASP A C 1
ATOM 817 O O . ASP A 1 102 ? 21.650 28.386 -32.813 1.00 49.47 102 ASP A O 1
ATOM 821 N N . ASN A 1 103 ? 21.249 26.208 -32.872 1.00 50.81 103 ASN A N 1
ATOM 822 C CA . ASN A 1 103 ? 19.842 26.337 -33.219 1.00 50.81 103 ASN A CA 1
ATOM 823 C C . ASN A 1 103 ? 19.068 25.148 -32.658 1.00 50.81 103 ASN A C 1
ATOM 825 O O . ASN A 1 103 ? 18.853 24.171 -33.359 1.00 50.81 103 ASN A O 1
ATOM 829 N N . ILE A 1 104 ? 18.645 25.255 -31.399 1.00 46.72 104 ILE A N 1
ATOM 830 C CA . ILE A 1 104 ? 17.307 24.898 -30.896 1.00 46.72 104 ILE A CA 1
ATOM 831 C C . ILE A 1 104 ? 17.243 25.443 -29.460 1.00 46.72 104 ILE A C 1
ATOM 833 O O . ILE A 1 104 ? 17.811 24.869 -28.537 1.00 46.72 104 ILE A O 1
ATOM 837 N N . ILE A 1 105 ? 16.628 26.619 -29.311 1.00 41.72 105 ILE A N 1
ATOM 838 C CA . ILE A 1 105 ? 15.561 26.989 -28.357 1.00 41.72 105 ILE A CA 1
ATOM 839 C C . ILE A 1 105 ? 15.375 28.515 -28.491 1.00 41.72 105 ILE A C 1
ATOM 841 O O . ILE A 1 105 ? 16.094 29.309 -27.887 1.00 41.72 105 ILE A O 1
ATOM 845 N N . MET A 1 106 ? 14.388 28.913 -29.294 1.00 35.06 106 MET A N 1
ATOM 846 C CA . MET A 1 106 ? 13.445 29.976 -28.935 1.00 35.06 106 MET A CA 1
ATOM 847 C C . MET A 1 106 ? 12.040 29.401 -29.065 1.00 35.06 106 MET A C 1
ATOM 849 O O . MET A 1 106 ? 11.824 28.627 -30.026 1.00 35.06 106 MET A O 1
#

Mean predicted aligned error: 17.22 Å

Organism: Pleuronectes platessa (NCBI:txid8262)

Radius of gyration: 30.75 Å; Cα contacts (8 Å, |Δi|>4): 40; chains: 1; bounding box: 58×40×74 Å

pLDDT: mean 75.56, std 12.68, range [35.06, 92.12]

Secondary structure (DSSP, 8-state):
----S-SS--HHHHHHHHHHHHHHHTS-EEEEE-TTSPEEEEEHHHHHHHHHHHHHHHHHHHHHHHHHHH-THHHHHHHHHHHHHHHS-----SS-----------